Protein AF-A0A127PC46-F1 (afdb_monomer_lite)

Foldseek 3Di:
DWDWDDDVVQQKIKIKDKALDPVRVVVVVVVVVPDPQFPDKDWDDDDPPVPDPSSIGITMMMTHTDPDD

pLDDT: mean 83.29, std 12.13, range [51.56, 93.38]

Radius of gyration: 13.06 Å; chains: 1; bounding box: 39×19×31 Å

Sequence (69 aa):
MLALDPDPEHQLLRLTAEAATSEAMLDYVVNLKQQTVFSAISMKRHQLDAVDPNNVLRFSVTLSLAERR

Secondary structure (DSSP, 8-state):
-EEEEEETTTTEEEEEEEESSHHHHHHHHHHHHT-TTEEEEEEEEEE--TT-TT--EEEEEEEEEPP--

Structure (mmCIF, N/CA/C/O backbone):
data_AF-A0A127PC46-F1
#
_entry.id   AF-A0A127PC46-F1
#
loop_
_atom_site.group_PDB
_atom_site.id
_atom_site.type_symbol
_atom_site.label_atom_id
_atom_site.label_alt_id
_atom_site.label_comp_id
_atom_site.label_asym_id
_atom_site.label_entity_id
_atom_site.label_seq_id
_atom_site.pdbx_PDB_ins_code
_atom_site.Cartn_x
_atom_site.Cartn_y
_atom_site.Cartn_z
_atom_site.occupancy
_atom_site.B_iso_or_equiv
_atom_site.auth_seq_id
_atom_site.auth_comp_id
_atom_site.auth_asym_id
_atom_site.auth_atom_id
_atom_site.pdbx_PDB_model_num
ATOM 1 N N . MET A 1 1 ? 2.747 -10.607 -7.531 1.00 72.81 1 MET A N 1
ATOM 2 C CA . MET A 1 1 ? 2.231 -11.232 -6.294 1.00 72.81 1 MET A CA 1
ATOM 3 C C . MET A 1 1 ? 1.447 -10.186 -5.513 1.00 72.81 1 MET A C 1
ATOM 5 O O . MET A 1 1 ? 1.827 -9.021 -5.562 1.00 72.81 1 MET A O 1
ATOM 9 N N . LEU A 1 2 ? 0.372 -10.577 -4.823 1.00 85.19 2 LEU A N 1
ATOM 10 C CA . LEU A 1 2 ? -0.366 -9.708 -3.901 1.00 85.19 2 LEU A CA 1
ATOM 11 C C . LEU A 1 2 ? -0.586 -10.463 -2.590 1.00 85.19 2 LEU A C 1
ATOM 13 O O . LEU A 1 2 ? -1.116 -11.572 -2.610 1.00 85.19 2 LEU A O 1
ATOM 17 N N . ALA A 1 3 ? -0.187 -9.864 -1.474 1.00 89.06 3 ALA A N 1
ATOM 18 C CA . ALA A 1 3 ? -0.426 -10.386 -0.136 1.00 89.06 3 ALA A CA 1
ATOM 19 C C . ALA A 1 3 ? -1.101 -9.319 0.727 1.00 89.06 3 ALA A C 1
ATOM 21 O O . ALA A 1 3 ? -0.776 -8.133 0.632 1.00 89.06 3 ALA A O 1
ATOM 22 N N . LEU A 1 4 ? -2.043 -9.758 1.557 1.00 90.75 4 LEU A N 1
ATOM 23 C CA . LEU A 1 4 ? -2.780 -8.932 2.503 1.00 90.75 4 LEU A CA 1
ATOM 24 C C . LEU A 1 4 ? -2.633 -9.548 3.888 1.00 90.75 4 LEU A C 1
ATOM 26 O O . LEU A 1 4 ? -2.937 -10.722 4.078 1.00 90.75 4 LEU A O 1
ATOM 30 N N . ASP A 1 5 ? -2.180 -8.739 4.831 1.00 91.69 5 ASP A N 1
ATOM 31 C CA . ASP A 1 5 ? -1.919 -9.117 6.212 1.00 91.69 5 ASP A CA 1
ATOM 32 C C . ASP A 1 5 ? -2.673 -8.127 7.120 1.00 91.69 5 ASP A C 1
ATOM 34 O O . ASP A 1 5 ? -2.249 -6.976 7.284 1.00 91.69 5 ASP A O 1
ATOM 38 N N . PRO A 1 6 ? -3.881 -8.498 7.583 1.00 92.19 6 PRO A N 1
ATOM 39 C CA . PRO A 1 6 ? -4.695 -7.646 8.436 1.00 92.19 6 PRO A CA 1
ATOM 40 C C . PRO A 1 6 ? -4.192 -7.672 9.882 1.00 92.19 6 PRO A C 1
ATOM 42 O O . PRO A 1 6 ? -3.929 -8.731 10.444 1.00 92.19 6 PRO A O 1
ATOM 45 N N . ASP A 1 7 ? -4.161 -6.500 10.505 1.00 91.38 7 ASP A N 1
ATOM 46 C CA . ASP A 1 7 ? -3.872 -6.292 11.920 1.00 91.38 7 ASP A CA 1
ATOM 47 C C . ASP A 1 7 ? -5.096 -5.609 12.564 1.00 91.38 7 ASP A C 1
ATOM 49 O O . ASP A 1 7 ? -5.167 -4.376 12.657 1.00 91.38 7 ASP A O 1
ATOM 53 N N . PRO A 1 8 ? -6.130 -6.397 12.920 1.00 87.00 8 PRO A N 1
ATOM 54 C CA . PRO A 1 8 ? -7.395 -5.868 13.418 1.00 87.00 8 PRO A CA 1
ATOM 55 C C . PRO A 1 8 ? -7.254 -5.205 14.789 1.00 87.00 8 PRO A C 1
ATOM 57 O O . PRO A 1 8 ? -8.012 -4.284 15.081 1.00 87.00 8 PRO A O 1
ATOM 60 N N . GLU A 1 9 ? -6.282 -5.635 15.600 1.00 89.69 9 GLU A N 1
ATOM 61 C CA . GLU A 1 9 ? -6.000 -5.038 16.909 1.00 89.69 9 GLU A CA 1
ATOM 62 C C . GLU A 1 9 ? -5.573 -3.572 16.767 1.00 89.69 9 GLU A C 1
ATOM 64 O O . GLU A 1 9 ? -6.015 -2.724 17.539 1.00 89.69 9 GLU A O 1
ATOM 69 N N . HIS A 1 10 ? -4.789 -3.255 15.732 1.00 89.19 10 HIS A N 1
ATOM 70 C CA . HIS A 1 10 ? -4.320 -1.894 15.456 1.00 89.19 10 HIS A CA 1
ATOM 71 C C . HIS A 1 10 ? -5.109 -1.173 14.350 1.00 89.19 10 HIS A C 1
ATOM 73 O O . HIS A 1 10 ? -4.745 -0.061 13.969 1.00 89.19 10 HIS A O 1
ATOM 79 N N . GLN A 1 11 ? -6.176 -1.784 13.818 1.00 90.88 11 GLN A N 1
ATOM 80 C CA . GLN A 1 11 ? -6.935 -1.286 12.659 1.00 90.88 11 GLN A CA 1
ATOM 81 C C . GLN A 1 11 ? -6.055 -0.996 11.429 1.00 90.88 11 GLN A C 1
ATOM 83 O O . GLN A 1 11 ? -6.296 -0.053 10.665 1.00 90.88 11 GLN A O 1
ATOM 88 N N . LEU A 1 12 ? -5.023 -1.814 11.230 1.00 92.25 12 LEU A N 1
ATOM 89 C CA . LEU A 1 12 ? -4.104 -1.698 10.106 1.00 92.25 12 LEU A CA 1
ATOM 90 C C . LEU A 1 12 ? -4.308 -2.848 9.119 1.00 92.25 12 LEU A C 1
ATOM 92 O O . LEU A 1 12 ? -4.698 -3.957 9.470 1.00 92.25 12 LEU A O 1
ATOM 96 N N . LEU A 1 13 ? -4.002 -2.586 7.856 1.00 92.38 13 LEU A N 1
ATOM 97 C CA . LEU A 1 13 ? -3.884 -3.592 6.814 1.00 92.38 13 LEU A CA 1
ATOM 98 C C . LEU A 1 13 ? -2.537 -3.403 6.131 1.00 92.38 13 LEU A C 1
ATOM 100 O O . LEU A 1 13 ? -2.249 -2.347 5.563 1.00 92.38 13 LEU A O 1
ATOM 104 N N . ARG A 1 14 ? -1.692 -4.424 6.181 1.00 92.06 14 ARG A N 1
ATOM 105 C CA . ARG A 1 14 ? -0.444 -4.447 5.432 1.00 92.06 14 ARG A CA 1
ATOM 106 C C . ARG A 1 14 ? -0.694 -5.121 4.093 1.00 92.06 14 ARG A C 1
ATOM 108 O O . ARG A 1 14 ? -1.209 -6.230 4.027 1.00 92.06 14 ARG A O 1
ATOM 115 N N . LEU A 1 15 ? -0.331 -4.434 3.022 1.00 91.56 15 LEU A N 1
ATOM 116 C CA . LEU A 1 15 ? -0.445 -4.926 1.659 1.00 91.56 15 LEU A CA 1
ATOM 117 C C . LEU A 1 15 ? 0.948 -4.999 1.057 1.00 91.56 15 LEU A C 1
ATOM 119 O O . LEU A 1 15 ? 1.688 -4.019 1.095 1.00 91.56 15 LEU A O 1
ATOM 123 N N . THR A 1 16 ? 1.289 -6.140 0.476 1.00 90.06 16 THR A N 1
ATOM 124 C CA . THR A 1 16 ? 2.526 -6.326 -0.284 1.00 90.06 16 THR A CA 1
ATOM 125 C C . THR A 1 16 ? 2.172 -6.624 -1.729 1.00 90.06 16 THR A C 1
ATOM 127 O O . THR A 1 16 ? 1.401 -7.542 -2.004 1.00 90.06 16 THR A O 1
ATOM 130 N N . ALA A 1 17 ? 2.730 -5.846 -2.650 1.00 89.62 17 ALA A N 1
ATOM 131 C CA . ALA A 1 17 ? 2.471 -5.948 -4.077 1.00 89.62 17 ALA A CA 1
ATOM 132 C C . ALA A 1 17 ? 3.769 -5.851 -4.886 1.00 89.62 17 ALA A C 1
ATOM 134 O O . ALA A 1 17 ? 4.819 -5.447 -4.386 1.00 89.62 17 ALA A O 1
ATOM 135 N N . GLU A 1 18 ? 3.685 -6.246 -6.151 1.00 88.69 18 GLU A N 1
ATOM 136 C CA . GLU A 1 18 ? 4.777 -6.176 -7.118 1.00 88.69 18 GLU A CA 1
ATOM 137 C C . GLU A 1 18 ? 4.341 -5.310 -8.299 1.00 88.69 18 GLU A C 1
ATOM 139 O O . GLU A 1 18 ? 3.216 -5.440 -8.782 1.00 88.69 18 GLU A O 1
ATOM 144 N N . ALA A 1 19 ? 5.227 -4.430 -8.755 1.00 87.31 19 ALA A 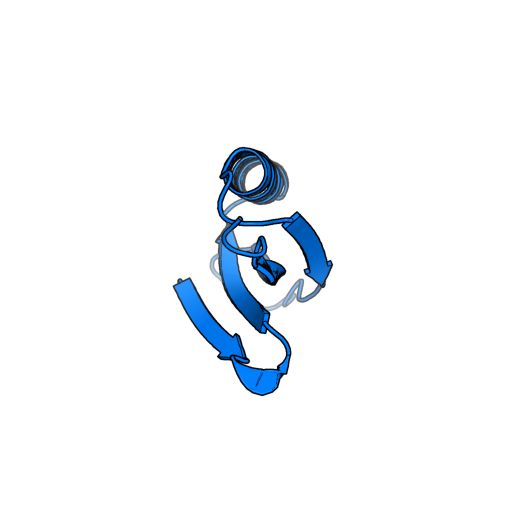N 1
ATOM 145 C CA . ALA A 1 19 ? 5.008 -3.543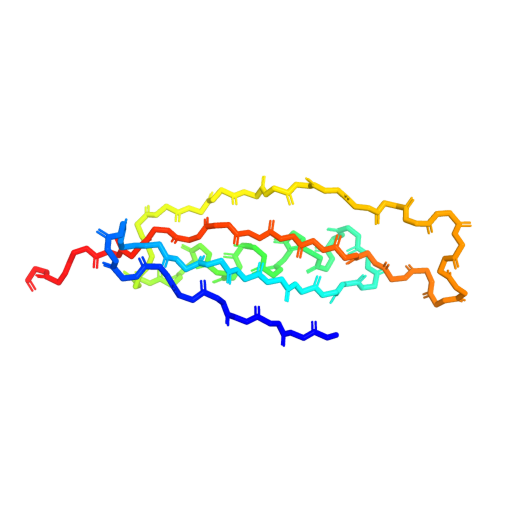 -9.889 1.00 87.31 19 ALA A CA 1
ATOM 146 C C . ALA A 1 19 ? 6.175 -3.635 -10.875 1.00 87.31 19 ALA A C 1
ATOM 148 O O . ALA A 1 19 ? 7.323 -3.794 -10.474 1.00 87.31 19 ALA A O 1
ATOM 149 N N . ALA A 1 20 ? 5.893 -3.499 -12.170 1.00 85.75 20 ALA A N 1
ATOM 150 C CA . ALA A 1 20 ? 6.932 -3.523 -13.202 1.00 85.75 20 ALA A CA 1
ATOM 151 C C . ALA A 1 20 ? 7.832 -2.274 -13.170 1.00 85.75 20 ALA A C 1
ATOM 153 O O . ALA A 1 20 ? 9.003 -2.345 -13.526 1.00 85.75 20 ALA A O 1
ATOM 154 N N . THR A 1 21 ? 7.294 -1.128 -12.741 1.00 84.88 21 THR A N 1
ATOM 155 C CA . THR A 1 21 ? 8.039 0.133 -12.638 1.00 84.88 21 THR A CA 1
ATOM 156 C C . THR A 1 21 ? 7.670 0.898 -11.371 1.00 84.88 21 THR A C 1
ATOM 158 O O . THR A 1 21 ? 6.677 0.605 -10.696 1.00 84.88 21 THR A O 1
ATOM 161 N N . SER A 1 22 ? 8.474 1.915 -11.049 1.00 84.38 22 SER A N 1
ATOM 162 C CA . SER A 1 22 ? 8.152 2.838 -9.959 1.00 84.38 22 SER A CA 1
ATOM 163 C C . SER A 1 22 ? 6.907 3.678 -10.264 1.00 84.38 22 SER A C 1
ATOM 165 O O . SER A 1 22 ? 6.171 3.973 -9.327 1.00 84.38 22 SER A O 1
ATOM 167 N N . GLU A 1 23 ? 6.623 4.025 -11.528 1.00 89.38 23 GLU A N 1
ATOM 168 C CA . GLU A 1 23 ? 5.369 4.715 -11.874 1.00 89.38 23 GLU A CA 1
ATOM 169 C C . GLU A 1 23 ? 4.154 3.825 -11.605 1.00 89.38 23 GLU A C 1
ATOM 171 O O . GLU A 1 23 ? 3.243 4.252 -10.905 1.00 89.38 23 GLU A O 1
ATOM 176 N N . ALA A 1 24 ? 4.180 2.560 -12.044 1.00 89.81 24 ALA A N 1
ATOM 177 C CA . ALA A 1 24 ? 3.079 1.625 -11.806 1.00 89.81 24 ALA A CA 1
ATOM 178 C C . ALA A 1 24 ? 2.810 1.406 -10.303 1.00 89.81 24 ALA A C 1
ATOM 180 O O . ALA A 1 24 ? 1.660 1.297 -9.874 1.00 89.81 24 ALA A O 1
ATOM 181 N N . MET A 1 25 ? 3.867 1.386 -9.482 1.00 89.38 25 MET A N 1
ATOM 182 C CA . MET A 1 25 ? 3.747 1.372 -8.021 1.00 89.38 25 MET A CA 1
ATOM 183 C C . MET A 1 25 ? 3.057 2.641 -7.498 1.00 89.38 25 MET A C 1
ATOM 185 O O . MET A 1 25 ? 2.168 2.554 -6.651 1.00 89.38 25 MET A O 1
ATOM 189 N N . LEU A 1 26 ? 3.471 3.824 -7.963 1.00 89.44 26 LEU A N 1
ATOM 190 C CA . LEU A 1 26 ? 2.889 5.093 -7.522 1.00 89.44 26 LEU A CA 1
ATOM 191 C C . LEU A 1 26 ? 1.417 5.202 -7.923 1.00 89.44 26 LEU A C 1
ATOM 193 O O . LEU A 1 26 ? 0.602 5.551 -7.072 1.00 89.44 26 LEU A O 1
ATOM 197 N N . ASP A 1 27 ? 1.069 4.831 -9.154 1.00 92.69 27 ASP A N 1
ATOM 198 C CA . ASP A 1 27 ? -0.315 4.793 -9.635 1.00 92.69 27 ASP A CA 1
ATOM 199 C C . ASP A 1 27 ? -1.173 3.875 -8.763 1.00 92.69 27 ASP A C 1
ATOM 201 O O . ASP A 1 27 ? -2.282 4.232 -8.360 1.00 92.69 27 ASP A O 1
ATOM 205 N N . TYR A 1 28 ? -0.639 2.712 -8.387 1.00 91.12 28 TYR A N 1
ATOM 206 C CA . TYR A 1 28 ? -1.313 1.800 -7.471 1.00 91.12 28 TYR A CA 1
ATOM 207 C C . TYR A 1 28 ? -1.579 2.444 -6.099 1.00 91.12 28 TYR A C 1
ATOM 209 O O . 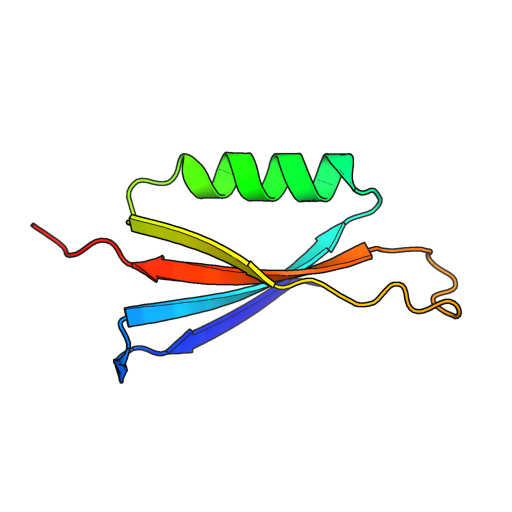TYR A 1 28 ? -2.697 2.382 -5.585 1.00 91.12 28 TYR A O 1
ATOM 217 N N . VAL A 1 29 ? -0.585 3.122 -5.517 1.00 89.56 29 VAL A N 1
ATOM 218 C CA . VAL A 1 29 ? -0.742 3.831 -4.235 1.00 89.56 29 VAL A CA 1
ATOM 219 C C . VAL A 1 29 ? -1.727 4.998 -4.349 1.00 89.56 29 VAL A C 1
ATOM 221 O O . VAL A 1 29 ? -2.514 5.221 -3.431 1.00 89.56 29 VAL A O 1
ATOM 224 N N . VAL A 1 30 ? -1.718 5.737 -5.461 1.00 92.19 30 VAL A N 1
ATOM 225 C CA . VAL A 1 30 ? -2.675 6.822 -5.725 1.00 92.19 30 VAL A CA 1
ATOM 226 C C . VAL A 1 30 ? -4.098 6.276 -5.791 1.00 92.19 30 VAL A C 1
ATOM 228 O O . VAL A 1 30 ? -4.981 6.831 -5.140 1.00 92.19 30 VAL A O 1
ATOM 231 N N . ASN A 1 31 ? -4.316 5.164 -6.493 1.00 92.00 31 ASN A N 1
ATOM 232 C CA . ASN A 1 31 ? -5.620 4.506 -6.555 1.00 92.00 31 ASN A CA 1
ATOM 233 C C . ASN A 1 31 ? -6.091 4.031 -5.173 1.00 92.00 31 ASN A C 1
ATOM 235 O O . ASN A 1 31 ? -7.260 4.195 -4.832 1.00 92.00 31 ASN A O 1
ATOM 239 N N . LEU A 1 32 ? -5.187 3.508 -4.337 1.00 90.44 32 LEU A N 1
ATOM 240 C CA . LEU A 1 32 ? -5.527 3.140 -2.960 1.00 90.44 32 LEU A CA 1
ATOM 241 C C . LEU A 1 32 ? -5.932 4.352 -2.111 1.00 90.44 32 LEU A C 1
ATOM 243 O O . LEU A 1 32 ? -6.862 4.243 -1.318 1.00 90.44 32 LEU A O 1
ATOM 247 N N . LYS A 1 33 ? -5.286 5.512 -2.287 1.00 88.75 33 LYS A N 1
ATOM 248 C CA . LYS A 1 33 ? -5.626 6.746 -1.552 1.00 88.75 33 LYS A CA 1
ATOM 249 C C . LYS A 1 33 ? -7.015 7.292 -1.885 1.00 88.75 33 LYS A C 1
ATOM 251 O O . LYS A 1 33 ? -7.554 8.062 -1.099 1.00 88.75 33 LYS A O 1
ATOM 256 N N . GLN A 1 34 ? -7.582 6.927 -3.033 1.00 91.69 34 GLN A N 1
ATOM 257 C CA . GLN A 1 34 ? -8.935 7.338 -3.421 1.00 91.69 34 GLN A CA 1
ATOM 258 C C . GLN A 1 34 ? -10.027 6.500 -2.742 1.00 91.69 34 GLN A C 1
ATOM 260 O O . GLN A 1 34 ? -11.198 6.875 -2.769 1.00 91.69 34 GLN A O 1
ATOM 265 N N . GLN A 1 35 ? -9.665 5.371 -2.128 1.00 90.44 35 GLN A N 1
ATOM 266 C CA . GLN A 1 35 ? -10.614 4.510 -1.438 1.00 90.44 35 GLN A CA 1
ATOM 267 C C . GLN A 1 35 ? -11.005 5.124 -0.091 1.00 90.44 35 GLN A C 1
ATOM 269 O O . GLN A 1 35 ? -10.164 5.328 0.781 1.00 90.44 35 GLN A O 1
ATOM 274 N N . THR A 1 36 ? -12.301 5.351 0.120 1.00 87.12 36 THR A N 1
ATOM 275 C CA . THR A 1 36 ? -12.833 5.961 1.354 1.00 87.12 36 THR A CA 1
ATOM 276 C C . THR A 1 36 ? -12.718 5.065 2.589 1.00 87.12 36 THR A C 1
ATOM 278 O O . THR A 1 36 ? -12.904 5.533 3.709 1.00 87.12 36 THR A O 1
ATOM 281 N N . VAL A 1 37 ? -12.405 3.780 2.401 1.00 88.94 37 VAL A N 1
ATOM 282 C CA . VAL A 1 37 ? -12.203 2.809 3.486 1.00 88.94 37 VAL A CA 1
ATOM 283 C C . VAL A 1 37 ? -10.877 3.006 4.227 1.00 88.94 37 VAL A C 1
ATOM 285 O O . VAL A 1 37 ? -10.724 2.481 5.327 1.00 88.94 37 VAL A O 1
ATOM 288 N N . PHE A 1 38 ? -9.923 3.755 3.667 1.00 90.88 38 PHE A N 1
ATOM 289 C CA . PHE A 1 38 ? -8.623 3.986 4.295 1.00 90.88 38 PHE A CA 1
ATOM 290 C C . PHE A 1 38 ? -8.482 5.444 4.734 1.00 90.88 38 PHE A C 1
ATOM 292 O O . PHE A 1 38 ? -8.718 6.367 3.960 1.00 90.88 38 PHE A O 1
ATOM 299 N N . SER A 1 39 ? -8.077 5.651 5.984 1.00 89.00 39 SER A N 1
ATOM 300 C CA . SER A 1 39 ? -7.850 6.977 6.572 1.00 89.00 39 SER A CA 1
ATOM 301 C C . SER A 1 39 ? -6.436 7.494 6.307 1.00 89.00 39 SER A C 1
ATOM 303 O O . SER A 1 39 ? -6.224 8.696 6.152 1.00 89.00 39 SER A O 1
ATOM 305 N N . ALA A 1 40 ? -5.462 6.588 6.227 1.00 89.25 40 ALA A N 1
ATOM 306 C CA . ALA A 1 40 ? -4.073 6.914 5.948 1.00 89.25 40 ALA A CA 1
ATOM 307 C C . ALA A 1 40 ? -3.377 5.774 5.204 1.00 89.25 40 ALA A C 1
ATOM 309 O O . ALA A 1 40 ? -3.701 4.599 5.373 1.00 89.25 40 ALA A O 1
ATOM 310 N N . ILE A 1 41 ? -2.380 6.133 4.394 1.00 90.94 41 ILE A N 1
ATOM 311 C CA . ILE A 1 41 ? -1.540 5.181 3.666 1.00 90.94 41 ILE A CA 1
ATOM 312 C C . ILE A 1 41 ? -0.083 5.562 3.870 1.00 90.94 41 ILE A C 1
ATOM 314 O O . ILE A 1 41 ? 0.343 6.650 3.481 1.00 90.94 41 ILE A O 1
ATOM 318 N N . SER A 1 42 ? 0.682 4.640 4.444 1.00 89.62 42 SER A N 1
ATOM 319 C CA . SER A 1 42 ? 2.124 4.762 4.633 1.00 89.62 42 SER A CA 1
ATOM 320 C C . SER A 1 42 ? 2.844 3.732 3.777 1.00 89.62 42 SER A C 1
ATOM 322 O O . SER A 1 42 ? 2.649 2.529 3.930 1.00 89.62 42 SER A O 1
ATOM 324 N N . MET A 1 43 ? 3.700 4.193 2.871 1.00 85.50 43 MET A N 1
ATOM 325 C CA . MET A 1 43 ? 4.507 3.305 2.040 1.00 85.50 43 MET A CA 1
ATOM 326 C C . MET A 1 43 ? 5.780 2.916 2.788 1.00 85.50 43 MET A C 1
ATOM 328 O O . MET A 1 43 ? 6.583 3.779 3.143 1.00 85.50 43 MET A O 1
ATOM 332 N N . LYS A 1 44 ? 5.990 1.615 2.992 1.00 77.50 44 LYS A N 1
ATOM 333 C CA . LYS A 1 44 ? 7.272 1.074 3.445 1.00 77.50 44 LYS A CA 1
ATOM 334 C C . LYS A 1 44 ? 8.003 0.475 2.242 1.00 77.50 44 LYS A C 1
ATOM 336 O O . LYS A 1 44 ? 7.666 -0.598 1.748 1.00 77.50 44 LYS A O 1
ATOM 341 N N . ARG A 1 45 ? 9.031 1.186 1.768 1.00 70.31 45 ARG A N 1
ATOM 342 C CA . ARG A 1 45 ? 10.076 0.612 0.896 1.00 70.31 45 ARG A CA 1
ATOM 343 C C . ARG A 1 45 ? 10.811 -0.486 1.696 1.00 70.31 45 ARG A C 1
ATOM 345 O O . ARG A 1 45 ? 10.855 -0.395 2.916 1.00 70.31 45 ARG A O 1
ATOM 352 N N . HIS A 1 46 ? 11.401 -1.536 1.130 1.00 60.44 46 HIS A N 1
ATOM 353 C CA . HIS A 1 46 ? 12.319 -1.544 -0.003 1.00 60.44 46 HIS A CA 1
ATOM 354 C C . HIS A 1 46 ? 12.737 -2.999 -0.282 1.00 60.44 46 HIS A C 1
ATOM 356 O O . HIS A 1 46 ? 13.155 -3.669 0.657 1.00 60.44 46 HIS A O 1
ATOM 362 N N . GLN A 1 47 ? 12.740 -3.448 -1.537 1.00 52.75 47 GLN A N 1
ATOM 363 C CA . GLN A 1 47 ? 13.809 -4.332 -2.007 1.00 52.75 47 GLN A CA 1
ATOM 364 C C . GLN A 1 47 ? 13.980 -4.154 -3.518 1.00 52.75 47 GLN A C 1
ATOM 366 O O . GLN A 1 47 ? 13.185 -4.633 -4.317 1.00 52.75 47 GLN A O 1
ATOM 371 N N . LEU A 1 48 ? 15.001 -3.382 -3.902 1.00 55.41 48 LEU A N 1
ATOM 372 C CA . LEU A 1 48 ? 15.678 -3.605 -5.177 1.00 55.41 48 LEU A CA 1
ATOM 373 C C . LEU A 1 48 ? 16.520 -4.853 -4.938 1.00 55.41 48 LEU A C 1
ATOM 375 O O . LEU A 1 48 ? 17.687 -4.754 -4.559 1.00 55.41 48 LEU A O 1
ATOM 379 N N . ASP A 1 49 ? 15.901 -6.026 -5.039 1.00 51.56 49 ASP A N 1
ATOM 380 C CA . ASP A 1 49 ? 16.681 -7.245 -5.139 1.00 51.56 49 ASP A CA 1
ATOM 381 C C . ASP A 1 49 ? 17.455 -7.122 -6.450 1.00 51.56 49 ASP A C 1
ATOM 383 O O . ASP A 1 49 ? 16.900 -7.253 -7.537 1.00 51.56 49 ASP A O 1
ATOM 387 N N . ALA A 1 50 ? 18.756 -6.839 -6.358 1.00 52.44 50 ALA A N 1
ATOM 388 C CA . ALA A 1 50 ? 19.664 -6.755 -7.504 1.00 52.44 50 ALA A CA 1
ATOM 389 C C . ALA A 1 50 ? 19.778 -8.088 -8.286 1.00 52.44 50 ALA A C 1
ATOM 391 O O . ALA A 1 50 ? 20.589 -8.207 -9.198 1.00 52.44 50 ALA A O 1
ATOM 392 N N . VAL A 1 51 ? 18.987 -9.096 -7.902 1.00 53.50 51 VAL A N 1
ATOM 393 C CA . VAL A 1 51 ? 19.009 -10.483 -8.366 1.00 53.50 51 VAL A CA 1
ATOM 394 C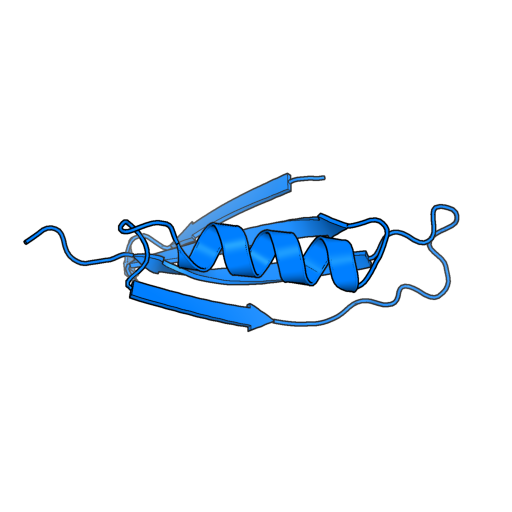 C . VAL A 1 51 ? 17.584 -10.980 -8.675 1.00 53.50 51 VAL A C 1
ATOM 396 O O . VAL A 1 51 ? 17.344 -12.182 -8.658 1.00 53.50 51 VAL A O 1
ATOM 399 N N . ASP A 1 52 ? 16.611 -10.097 -8.942 1.00 60.44 52 ASP A N 1
ATOM 400 C CA . ASP A 1 52 ? 15.341 -10.546 -9.529 1.00 60.44 52 ASP A CA 1
ATOM 401 C C . ASP A 1 52 ? 15.466 -10.577 -11.066 1.00 60.44 52 ASP A C 1
ATOM 403 O O . ASP A 1 52 ? 15.573 -9.517 -11.692 1.00 60.44 52 ASP A O 1
ATOM 407 N N . PRO A 1 53 ? 15.465 -11.760 -11.713 1.00 60.09 53 PRO A N 1
ATOM 408 C CA . PRO A 1 53 ? 15.584 -11.865 -13.168 1.00 60.09 53 PRO A CA 1
ATOM 409 C C . PRO A 1 53 ? 14.402 -11.236 -13.924 1.00 60.09 53 PRO A C 1
ATOM 411 O O . PRO A 1 53 ? 14.529 -10.974 -15.119 1.00 60.09 53 PRO A O 1
ATOM 414 N N . ASN A 1 54 ? 13.278 -10.963 -13.251 1.00 66.31 54 ASN A N 1
ATOM 415 C CA . ASN A 1 54 ? 12.112 -10.294 -13.832 1.00 66.31 54 ASN A CA 1
ATOM 416 C C . ASN A 1 54 ? 12.099 -8.778 -13.577 1.00 66.31 54 ASN A C 1
ATOM 418 O O . ASN A 1 54 ? 11.212 -8.091 -14.082 1.00 66.31 54 ASN A O 1
ATOM 422 N N . ASN A 1 55 ? 13.069 -8.255 -12.814 1.00 70.50 55 ASN A N 1
ATOM 423 C CA . ASN A 1 55 ? 13.235 -6.831 -12.506 1.00 70.50 55 ASN A CA 1
ATOM 424 C C . ASN A 1 55 ? 11.963 -6.174 -11.924 1.00 70.50 55 ASN A C 1
ATOM 426 O O . ASN A 1 55 ? 11.697 -4.991 -12.146 1.00 70.50 55 ASN A O 1
ATOM 430 N N . VAL A 1 56 ? 11.145 -6.955 -11.208 1.00 78.19 56 VAL A N 1
ATOM 431 C CA . VAL A 1 56 ? 9.895 -6.478 -10.609 1.00 78.19 56 VAL A CA 1
ATOM 432 C C . VAL A 1 56 ? 10.167 -5.789 -9.278 1.00 78.19 56 VAL A C 1
ATOM 434 O O . VAL A 1 56 ? 10.920 -6.262 -8.430 1.00 78.19 56 VAL A O 1
ATOM 437 N N . LEU A 1 57 ? 9.523 -4.648 -9.074 1.00 82.88 57 LEU A N 1
ATOM 438 C CA . LEU A 1 57 ? 9.645 -3.847 -7.870 1.00 82.88 57 LEU A CA 1
ATOM 439 C C . LEU A 1 57 ? 8.622 -4.332 -6.845 1.00 82.88 57 LEU A C 1
ATOM 441 O O . LEU A 1 57 ? 7.421 -4.088 -6.981 1.00 82.88 57 LEU A O 1
ATOM 445 N N . ARG A 1 58 ? 9.095 -5.008 -5.797 1.00 86.56 58 ARG A N 1
ATOM 446 C CA . ARG A 1 58 ? 8.254 -5.393 -4.662 1.00 86.56 58 ARG A CA 1
ATOM 447 C C . ARG A 1 58 ? 8.167 -4.253 -3.653 1.00 86.56 58 ARG A C 1
ATOM 449 O O . ARG A 1 58 ? 9.177 -3.673 -3.248 1.00 86.56 58 ARG A O 1
ATOM 456 N N . PHE A 1 59 ? 6.953 -3.936 -3.224 1.00 87.50 59 PHE A N 1
ATOM 457 C CA . PHE A 1 59 ? 6.690 -2.875 -2.263 1.00 87.50 59 PHE A CA 1
ATOM 458 C C . PHE A 1 59 ? 5.634 -3.297 -1.249 1.00 87.50 59 PHE A C 1
ATOM 460 O O . PHE A 1 59 ? 4.768 -4.126 -1.530 1.00 87.50 59 PHE A O 1
ATOM 467 N N . SER A 1 60 ? 5.706 -2.693 -0.065 1.00 90.50 60 SER A N 1
ATOM 468 C CA . SER A 1 60 ? 4.717 -2.886 0.985 1.00 90.50 60 SER A CA 1
ATOM 469 C C . SER A 1 60 ? 4.124 -1.547 1.398 1.00 90.50 60 SER A C 1
ATOM 471 O O . SER A 1 60 ? 4.816 -0.535 1.517 1.00 90.50 60 SER A O 1
ATOM 473 N N . VAL A 1 61 ? 2.825 -1.532 1.650 1.00 91.94 61 VAL A N 1
ATOM 474 C CA . VAL A 1 61 ? 2.116 -0.384 2.204 1.00 91.94 61 VAL A CA 1
ATOM 475 C C . VAL A 1 61 ? 1.385 -0.807 3.464 1.00 91.94 61 VAL A C 1
ATOM 477 O O . VAL A 1 61 ? 0.910 -1.932 3.588 1.00 91.94 61 VAL A O 1
ATOM 480 N N . THR A 1 62 ? 1.316 0.110 4.413 1.00 93.00 62 THR A N 1
ATOM 481 C CA . THR A 1 62 ? 0.476 -0.006 5.596 1.00 93.00 62 THR A CA 1
ATOM 482 C C . THR A 1 62 ? -0.683 0.959 5.424 1.00 93.00 62 THR A C 1
ATOM 484 O O . THR A 1 62 ? -0.480 2.155 5.208 1.00 93.00 62 THR A O 1
ATOM 487 N N . LEU A 1 63 ? -1.888 0.415 5.486 1.00 93.38 63 LEU A N 1
ATOM 488 C CA . LEU A 1 63 ? -3.150 1.115 5.339 1.00 93.38 63 LEU A CA 1
ATOM 489 C C . LEU A 1 63 ? -3.790 1.196 6.721 1.00 93.38 63 LEU A C 1
ATOM 491 O O . LEU A 1 63 ? -3.906 0.178 7.397 1.00 93.38 63 LEU A O 1
ATOM 495 N N . SER A 1 64 ? -4.198 2.385 7.136 1.00 93.19 64 SER A N 1
ATOM 496 C CA . SER A 1 64 ? -5.042 2.564 8.315 1.00 93.19 64 SER A CA 1
ATOM 497 C C . SER A 1 64 ? -6.492 2.546 7.871 1.00 93.19 64 SER A C 1
ATOM 499 O O . SER A 1 64 ? -6.858 3.248 6.926 1.00 93.19 64 SER A O 1
ATOM 501 N N . LEU A 1 65 ? -7.317 1.733 8.525 1.00 90.31 65 LEU A N 1
ATOM 502 C CA . LEU A 1 65 ? -8.744 1.689 8.235 1.00 90.31 65 LEU A CA 1
ATOM 503 C C . LEU A 1 65 ? -9.403 3.001 8.682 1.00 90.31 65 LEU A C 1
ATOM 505 O O . LEU A 1 65 ? -8.999 3.633 9.659 1.00 90.31 65 LEU A O 1
ATOM 509 N N . ALA A 1 66 ? -10.394 3.453 7.923 1.00 86.56 66 ALA A N 1
ATOM 510 C CA . ALA A 1 66 ? -11.268 4.531 8.345 1.00 86.56 66 ALA A CA 1
ATOM 511 C C . ALA A 1 66 ? -12.249 3.985 9.388 1.00 86.56 66 ALA A C 1
ATOM 513 O O . ALA A 1 66 ? -12.850 2.924 9.191 1.00 86.56 66 ALA A O 1
ATOM 514 N N . GLU A 1 67 ? -12.423 4.708 10.493 1.00 78.12 67 GLU A N 1
ATOM 515 C CA . GLU A 1 67 ? -13.479 4.390 11.448 1.00 78.12 67 GLU A CA 1
ATOM 516 C C . GLU A 1 67 ? -14.832 4.452 10.728 1.00 78.12 67 GLU A C 1
ATOM 518 O O . GLU A 1 67 ? -15.141 5.429 10.037 1.00 78.12 67 GLU A O 1
ATOM 523 N N . ARG A 1 68 ? -15.643 3.397 10.869 1.00 66.44 68 ARG A N 1
ATOM 524 C CA . ARG A 1 68 ? -17.038 3.428 10.419 1.00 66.44 68 ARG A CA 1
ATOM 525 C C . ARG A 1 68 ? -17.777 4.447 11.287 1.00 66.44 68 ARG A C 1
ATOM 527 O O . ARG A 1 68 ? -18.092 4.141 12.433 1.00 66.44 68 ARG A O 1
ATOM 534 N N . ARG A 1 69 ? -17.985 5.652 10.756 1.00 60.28 69 ARG A N 1
ATOM 535 C CA . ARG A 1 69 ? -18.921 6.629 11.327 1.00 60.28 69 ARG A CA 1
ATOM 536 C C . ARG A 1 69 ? -20.361 6.169 11.160 1.00 60.28 69 ARG A C 1
ATOM 538 O O . ARG A 1 69 ? -20.644 5.506 10.135 1.00 60.28 69 ARG A O 1
#

Organism: NCBI:txid158899

=== Feature glossary ===
A reading guide for the features in this record.

Start from the sequence.

  · Sequence gives the chain of amino acids in standard one-letter code (A=alanine, C=cysteine, …, Y=tyrosine), read N→C. It is the only feature that is directly encoded by the gene; all structural features are derived from the folded form of this sequence.

Fold it, and you get atomic coordinates and the backbone conformation that goes with them.

  · Structure coordinates are given as an mmCIF _atom_site loop: one row per atom with element, residue name, chain id, sequence number, and x/y/z position in Å. Only the four main-chain atoms per residue are included here; side chains are omitted to keep the record compact.

  · Backbone dihedral angles. Every residue except chain termini has a φ (preceding-C → N → Cα → C) and a ψ (N → Cα → C → next-N). They are reported in degrees following the IUPAC sign convention. Secondary structure is essentially a statement about which (φ, ψ) basin each residue occupies.

  · Eight-state secondary structure (DSSP): H is the canonical α-helix, G the tighter 3₁₀-helix, I the wider π-helix; E/B are β-structure, T and S are turns and bends, and '-' is everything else. DSSP derives these from the pattern of main-chain N–H···O=C hydrogen bonds, not from the sequence.

  · SS3 is a coarse helix/strand/coil call (letters a/b/c) made by the P-SEA algorithm from inter-Cα distances and dihedrals. It is less detailed than DSSP but needs only Cα positions.

Summarize the fold with a handful of shape descriptors and a per-residue structural alphabet.

  · Radius of gyration (Rg) is the root-mean-square distance of Cα atoms from their centroid — a single number for overall size and compactness. A globular domain of N residues has Rg ≈ 2.2·N^0.38 Å; an extended or disordered chain has a much larger Rg. The Cα contact count is the number of residue pairs whose Cα atoms are within 8 Å and are more than four positions apart in sequence — a standard proxy for tertiary packing density. The bounding box is the smallest axis-aligned box enclosing all Cα atoms.

  · 3Di is Foldseek's structural alphabet. Each residue is assigned one of twenty discrete states based on how its Cα sits relative to its spatial (not sequential) neighbors. Aligning 3Di strings finds structural homologs roughly as well as full 3D superposition, but orders of magnitude faster.

  · Solvent-accessible surface area (SASA) is the area in Å² traced out by the c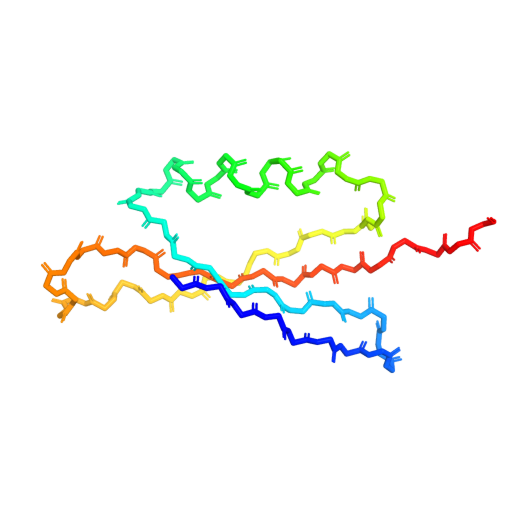entre of a 1.4 Å probe sphere (a water molecule) rolled over the protein's van der Waals surface (Shrake–Rupley / Lee–Richards construction). Buried residues have near-zero SASA; fully exposed residues can exceed 200 Å². The total SASA scales roughly with the number of surface residues.

Ask how reliable the model is.

  · For AlphaFold models, the B-factor field carries pLDDT — the model's own estimate of local accuracy on a 0–100 scale. Regions with pLDDT<50 should be treated as essentially unmodeled; they often correspond to intrinsically disordered segments.

  · For experimental (PDB) structures, the B-factor (temperature factor) quantifies the positional spread of each atom in the crystal — a combination of thermal vibration and static disorder — in units of Å². High B-factors mark flexible loops or poorly resolved regions; low B-factors mark the rigid, well-ordered core.

  · Predicted Aligned Error (PAE) is an AlphaFold confidence matrix: entry (i, j) is the expected error in the position of residue j, in ångströms, when the prediction is superimposed on the true structure at residue i. Low PAE within a block of residues means that block is internally rigid and well-predicted; high PAE between two blocks means their relative placement is uncertain even if each block individually is confident.

Place it in context: what it resembles, what it is annotated as, and how it looks.

  · Structural nearest neighbors (via Foldseek easy-search vs the PDB). Reported per hit: target PDB id, E-value, and alignment TM-score. A TM-score above ~0.5 is the conventional threshold for 'same fold'.

  · Functional annotations link the protein to curated databases. InterPro entries identify conserved domains and families by matching the sequence against member-database signatures (Pfam, PROSITE, CDD, …). Gene Ontology (GO) terms describe molecular function, biological process, and cellular component in a controlled vocabulary. CATH places the structure in a hierarchical fold classification (Class/Architecture/Topology/Homologous-superfamily). The organism is the source species.

  · The contact map is a binary N×N matrix image: pixel (i, j) is dark where Cα_i and Cα_j are within 8 Å and |i−j|>4. Because the |i−j|>4 filter removes local helical contacts, off-dia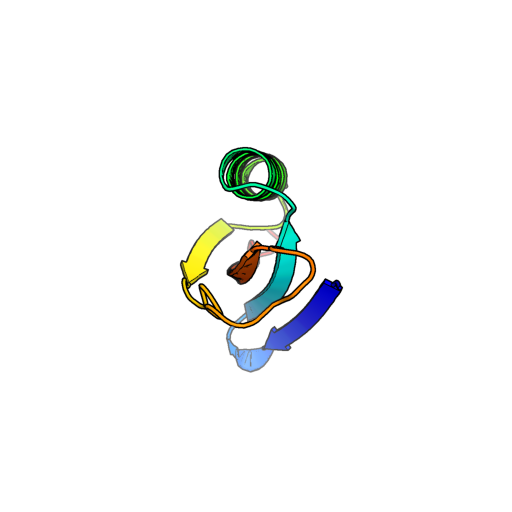gonal stripes parallel to the main diagonal indicate parallel β-sheets; stripes perpendicular to it indicate antiparallel β-sheets. The Ramachandran plot scatters every residue's (φ, ψ) pair against the sterically allowed regions. The PAE heatmap renders the predicted-aligned-error matrix.

  · Six rendered views show the 3D structure from the faces of a cube — i.e. along ±x, ±y, ±z. Rendering representation is drawn randomly per protein from cartoon (secondary-structure ribbons), sticks (backbone bonds), or molecular surface; coloring is either N→C rainbow (blue at the N-terminus through red at the C-terminus) or one color per chain.